Protein AF-X1BY82-F1 (afdb_monomer)

Mean predicted aligned error: 12.95 Å

pLDDT: mean 79.73, std 15.75, range [33.75, 96.94]

Radius of gyration: 21.6 Å; Cα contacts (8 Å, |Δi|>4): 141; chains: 1; bounding box: 48×42×60 Å

Structure (mmCIF, N/CA/C/O backbone):
data_AF-X1BY82-F1
#
_entry.id   AF-X1BY82-F1
#
loop_
_atom_site.group_PDB
_atom_site.id
_atom_site.type_symbol
_atom_site.label_atom_id
_atom_site.label_alt_id
_atom_site.label_comp_id
_atom_site.label_asym_id
_atom_site.label_entity_id
_atom_site.label_seq_id
_atom_site.pdbx_PDB_ins_code
_atom_site.Cartn_x
_atom_site.Cartn_y
_atom_site.Cartn_z
_atom_site.occupancy
_atom_site.B_iso_or_equiv
_atom_site.auth_seq_id
_atom_site.auth_comp_id
_atom_site.auth_asym_id
_atom_site.auth_atom_id
_atom_site.pdbx_PDB_model_num
ATOM 1 N N . MET A 1 1 ? 10.985 8.879 33.584 1.00 38.00 1 MET A N 1
ATOM 2 C CA . MET A 1 1 ? 11.094 10.329 33.857 1.00 38.00 1 MET A CA 1
ATOM 3 C C . MET A 1 1 ? 12.254 10.863 33.014 1.00 38.00 1 MET A C 1
ATOM 5 O O . MET A 1 1 ? 13.403 10.667 33.388 1.00 38.00 1 MET A O 1
ATOM 9 N N . SER A 1 2 ? 11.991 11.352 31.793 1.00 47.28 2 SER A N 1
ATOM 10 C CA . SER A 1 2 ? 13.061 11.719 30.848 1.00 47.28 2 SER A CA 1
ATOM 11 C C . SER A 1 2 ? 13.687 13.054 31.239 1.00 47.28 2 SER A C 1
ATOM 13 O O . SER A 1 2 ? 12.976 14.044 31.402 1.00 47.28 2 SER A O 1
ATOM 15 N N . LYS A 1 3 ? 15.015 13.075 31.383 1.00 56.19 3 LYS A N 1
ATOM 16 C CA . LYS A 1 3 ? 15.796 14.284 31.664 1.00 56.19 3 LYS A CA 1
ATOM 17 C C . LYS A 1 3 ? 15.527 15.337 30.584 1.00 56.19 3 LYS A C 1
ATOM 19 O O . LYS A 1 3 ? 15.693 15.060 29.398 1.00 56.19 3 LYS A O 1
ATOM 24 N N . ILE A 1 4 ? 15.118 16.532 31.004 1.00 60.75 4 ILE A N 1
ATOM 25 C CA . ILE A 1 4 ? 15.054 17.724 30.154 1.00 60.75 4 ILE A CA 1
ATOM 26 C C . ILE A 1 4 ? 16.483 17.976 29.654 1.00 60.75 4 ILE A C 1
ATOM 28 O O . ILE A 1 4 ? 17.368 18.275 30.457 1.00 60.75 4 ILE A O 1
ATOM 32 N N . LYS A 1 5 ? 16.731 17.778 28.352 1.00 62.50 5 LYS A N 1
ATOM 33 C CA . LYS A 1 5 ? 18.035 18.073 27.740 1.00 62.50 5 LYS A CA 1
ATOM 34 C C . LYS A 1 5 ? 18.349 19.552 27.936 1.00 62.50 5 LYS A C 1
ATOM 36 O O . LYS A 1 5 ? 17.493 20.408 27.712 1.00 62.50 5 LYS A O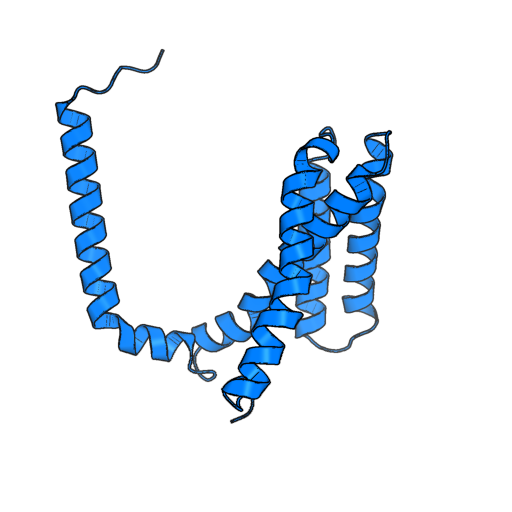 1
ATOM 41 N N . THR A 1 6 ? 19.573 19.852 28.359 1.00 78.38 6 THR A N 1
ATOM 42 C CA . THR A 1 6 ? 20.013 21.239 28.537 1.00 78.38 6 THR A CA 1
ATOM 43 C C . THR A 1 6 ? 20.040 21.955 27.183 1.00 78.38 6 THR A C 1
ATOM 45 O O . THR A 1 6 ? 20.296 21.350 26.141 1.00 78.38 6 THR A O 1
ATOM 48 N N . TRP A 1 7 ? 19.785 23.266 27.174 1.00 72.44 7 TRP A N 1
ATOM 49 C CA . TRP A 1 7 ? 19.721 24.084 25.950 1.00 72.44 7 TRP A CA 1
ATOM 50 C C . TRP A 1 7 ? 20.990 23.976 25.080 1.00 72.44 7 TRP A C 1
ATOM 52 O O . TRP A 1 7 ? 20.944 24.082 23.854 1.00 72.44 7 TRP A O 1
ATOM 62 N N . LEU A 1 8 ? 22.132 23.706 25.720 1.00 78.25 8 LEU A N 1
ATOM 63 C CA . LEU A 1 8 ? 23.421 23.479 25.074 1.00 78.25 8 LEU A CA 1
ATOM 64 C C . LEU A 1 8 ? 23.462 22.164 24.271 1.00 78.25 8 LEU A C 1
ATOM 66 O O . LEU A 1 8 ? 24.041 22.125 23.188 1.00 78.25 8 LEU A O 1
ATOM 70 N N . GLU A 1 9 ? 22.838 21.094 24.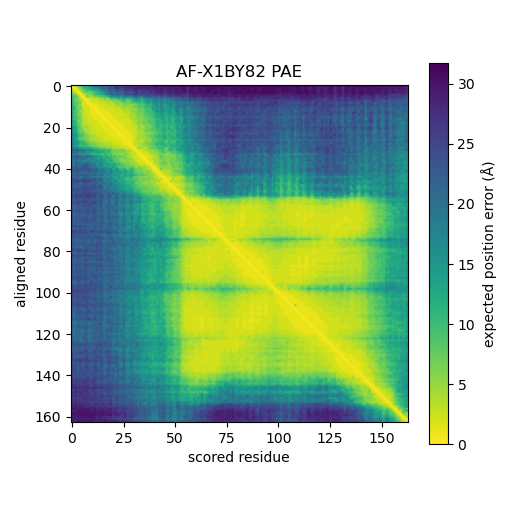768 1.00 83.38 9 GLU A N 1
ATOM 71 C CA . GLU A 1 9 ? 22.765 19.802 24.071 1.00 83.38 9 GLU A CA 1
ATOM 72 C C . GLU A 1 9 ? 21.857 19.868 22.842 1.00 83.38 9 GLU A C 1
ATOM 74 O O . GLU A 1 9 ? 22.177 19.285 21.808 1.00 83.38 9 GLU A O 1
ATOM 79 N N . ILE A 1 10 ? 20.759 20.625 22.928 1.00 82.44 10 ILE A N 1
ATOM 80 C CA . ILE A 1 10 ? 19.851 20.855 21.796 1.00 82.44 10 ILE A CA 1
ATOM 81 C C . ILE A 1 10 ? 20.578 21.617 20.682 1.00 82.44 10 ILE A C 1
ATOM 83 O O . ILE A 1 10 ? 20.512 21.213 19.524 1.00 82.44 10 ILE A O 1
ATOM 87 N N . LYS A 1 11 ? 21.344 22.663 21.028 1.00 84.38 11 LYS A N 1
ATOM 88 C CA . LYS A 1 11 ? 22.182 23.395 20.064 1.00 84.38 11 LYS A CA 1
ATOM 89 C C . LYS A 1 11 ? 23.222 22.509 19.387 1.00 84.38 11 LYS A C 1
ATOM 91 O O . LYS A 1 11 ? 23.398 22.608 18.179 1.00 84.38 11 LYS A O 1
ATOM 96 N N . LYS A 1 12 ? 23.900 21.646 20.151 1.00 86.31 12 LYS A N 1
ATOM 97 C CA . LYS A 1 12 ? 24.890 20.709 19.600 1.00 86.31 12 LYS A CA 1
ATOM 98 C C . LYS A 1 12 ? 24.249 19.721 18.625 1.00 86.31 12 LYS A C 1
ATOM 100 O O . LYS A 1 12 ? 24.786 19.526 17.544 1.00 86.31 12 LYS A O 1
ATOM 105 N N . LEU A 1 13 ? 23.093 19.150 18.968 1.00 85.25 13 LEU A N 1
ATOM 106 C CA . LEU A 1 13 ? 22.362 18.237 18.081 1.00 85.25 13 LEU A CA 1
ATOM 107 C C . LEU A 1 13 ? 21.867 18.937 16.811 1.00 85.25 13 LEU A C 1
ATOM 109 O O . LEU A 1 13 ? 22.014 18.386 15.727 1.00 85.25 13 LEU A O 1
ATOM 113 N N . ALA A 1 14 ? 21.342 20.158 16.931 1.00 85.19 14 ALA A N 1
ATOM 114 C CA . ALA A 1 14 ? 20.918 20.951 15.779 1.00 85.19 14 ALA A CA 1
ATOM 115 C C . ALA A 1 14 ? 22.095 21.309 14.856 1.00 85.19 14 ALA A C 1
ATOM 117 O O . ALA A 1 14 ? 21.956 21.246 13.639 1.00 85.19 14 ALA A O 1
ATOM 118 N N . LEU A 1 15 ? 23.261 21.637 15.426 1.00 90.06 15 LEU A N 1
ATOM 119 C CA . LEU A 1 15 ? 24.477 21.915 14.662 1.00 90.06 15 LEU A CA 1
ATOM 120 C C . LEU A 1 15 ? 24.976 20.666 13.923 1.00 90.06 15 LEU A C 1
ATOM 122 O O . LEU A 1 15 ? 25.306 20.756 12.747 1.00 90.06 15 LEU A O 1
ATOM 126 N N . ILE A 1 16 ? 24.997 19.507 14.590 1.00 90.62 16 ILE A N 1
ATOM 127 C CA . ILE A 1 16 ? 25.375 18.228 13.969 1.00 90.62 16 ILE A CA 1
ATOM 128 C C . ILE A 1 16 ? 24.428 17.904 12.811 1.00 90.62 16 ILE A C 1
ATOM 130 O O . ILE A 1 16 ? 24.899 17.628 11.714 1.00 90.62 16 ILE A O 1
ATOM 134 N N . ALA A 1 17 ? 23.114 18.023 13.026 1.00 88.38 17 ALA A N 1
ATOM 135 C CA . ALA A 1 17 ? 22.119 17.786 11.984 1.00 88.38 17 ALA A CA 1
ATOM 136 C C . ALA A 1 17 ? 22.289 18.740 10.788 1.00 88.38 17 ALA A C 1
ATOM 138 O O . ALA A 1 17 ? 22.182 18.312 9.645 1.00 88.38 17 ALA A O 1
ATOM 139 N N . LEU A 1 18 ? 22.597 20.020 11.031 1.00 90.06 18 LEU A N 1
ATOM 140 C CA . LEU A 1 18 ? 22.863 21.002 9.973 1.00 90.06 18 LEU A CA 1
ATOM 141 C C . LEU A 1 18 ? 24.131 20.686 9.179 1.00 90.06 18 LEU A C 1
ATOM 143 O O . LEU A 1 18 ? 24.127 20.814 7.956 1.00 90.06 18 LEU A O 1
ATOM 147 N N . ILE A 1 19 ? 25.207 20.282 9.857 1.00 92.38 19 ILE A N 1
ATOM 148 C CA . ILE A 1 19 ? 26.462 19.892 9.205 1.00 92.38 19 ILE A CA 1
ATOM 149 C C . ILE A 1 19 ? 26.241 18.640 8.354 1.00 92.38 19 ILE A C 1
ATOM 151 O O . ILE A 1 19 ? 26.609 18.635 7.183 1.00 92.38 19 ILE A O 1
ATOM 155 N N . GLU A 1 20 ? 25.597 17.612 8.908 1.00 89.75 20 GLU A N 1
ATOM 156 C CA . GLU A 1 20 ? 25.281 16.374 8.190 1.00 89.75 20 GLU A CA 1
ATOM 157 C C . GLU A 1 20 ? 24.389 16.651 6.974 1.00 89.75 20 GLU A C 1
ATOM 159 O O . GLU A 1 20 ? 24.688 16.204 5.867 1.00 89.75 20 GLU A O 1
ATOM 164 N N . TRP A 1 21 ? 23.360 17.484 7.142 1.00 90.19 21 TRP A N 1
ATOM 165 C CA . TRP A 1 21 ? 22.492 17.913 6.049 1.00 90.19 21 TRP A CA 1
ATOM 166 C C . TRP A 1 21 ? 23.247 18.692 4.965 1.00 90.19 21 TRP A C 1
ATOM 168 O O . TRP A 1 21 ? 23.019 18.466 3.779 1.00 90.19 21 TRP A O 1
ATOM 178 N N . SER A 1 22 ? 24.183 19.563 5.350 1.00 86.25 22 SER A N 1
ATOM 179 C CA . SER A 1 22 ? 24.982 20.349 4.401 1.00 86.25 22 SER A CA 1
ATOM 180 C C . SER A 1 22 ? 25.954 19.471 3.611 1.00 86.25 22 SER A C 1
ATOM 182 O O . SER A 1 22 ? 26.093 19.642 2.402 1.00 86.25 22 SER A O 1
ATOM 184 N N . ILE A 1 23 ? 26.597 18.501 4.272 1.00 90.19 23 ILE A N 1
ATOM 185 C CA . ILE A 1 23 ? 27.470 17.518 3.616 1.00 90.19 23 ILE A CA 1
ATOM 186 C C . ILE A 1 23 ? 26.658 16.682 2.623 1.00 90.19 23 ILE A C 1
ATOM 188 O O . ILE A 1 23 ? 27.064 16.548 1.469 1.00 90.19 23 ILE A O 1
ATOM 192 N N . LEU A 1 24 ? 25.490 16.177 3.035 1.00 81.88 24 LEU A N 1
ATOM 193 C CA . LEU A 1 24 ? 24.591 15.441 2.148 1.00 81.88 24 LEU A CA 1
ATOM 194 C C . LEU A 1 24 ? 24.164 16.300 0.955 1.00 81.88 24 LEU A C 1
ATOM 196 O O . LEU A 1 24 ? 24.240 15.827 -0.172 1.00 81.88 24 LEU A O 1
ATOM 200 N N . ALA A 1 25 ? 23.786 17.562 1.166 1.00 77.81 25 ALA A N 1
ATOM 201 C CA . ALA A 1 25 ? 23.382 18.464 0.089 1.00 77.81 25 ALA A CA 1
ATOM 202 C C . ALA A 1 25 ? 24.501 18.704 -0.939 1.00 77.81 25 ALA A C 1
ATOM 204 O O . ALA A 1 25 ? 24.232 18.717 -2.137 1.00 77.81 25 ALA A O 1
ATOM 205 N N . ILE A 1 26 ? 25.756 18.841 -0.496 1.00 83.56 26 ILE A N 1
ATOM 206 C CA . ILE A 1 26 ? 26.911 18.980 -1.397 1.00 83.56 26 ILE A CA 1
ATOM 207 C C . ILE A 1 26 ? 27.143 17.681 -2.181 1.00 83.56 26 ILE A C 1
ATOM 209 O O .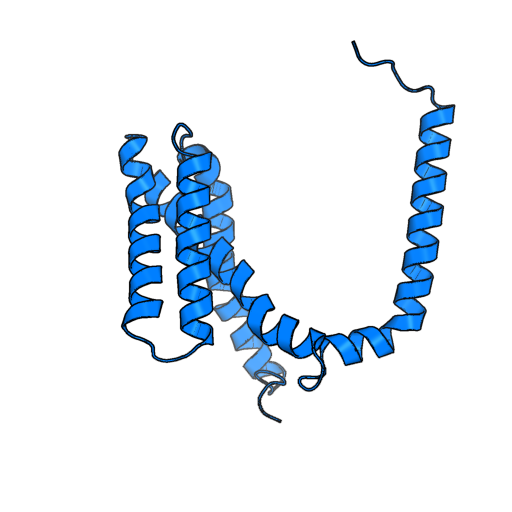 ILE A 1 26 ? 27.326 17.728 -3.396 1.00 83.56 26 ILE A O 1
ATOM 213 N N . ILE A 1 27 ? 27.092 16.522 -1.513 1.00 82.44 27 ILE A N 1
ATOM 214 C CA . ILE A 1 27 ? 27.245 15.213 -2.168 1.00 82.44 27 ILE A CA 1
ATOM 215 C C . ILE A 1 27 ? 26.139 14.999 -3.204 1.00 82.44 27 ILE A C 1
ATOM 217 O O . ILE A 1 27 ? 26.441 14.620 -4.336 1.00 82.44 27 ILE A O 1
ATOM 221 N N . PHE A 1 28 ? 24.883 15.275 -2.845 1.00 74.31 28 PHE A N 1
ATOM 222 C CA . PHE A 1 28 ? 23.742 15.167 -3.752 1.00 74.31 28 PHE A CA 1
ATOM 223 C C . PHE A 1 28 ? 23.833 16.169 -4.900 1.00 74.31 28 PHE A C 1
ATOM 225 O O . PHE A 1 28 ? 23.559 15.782 -6.023 1.00 74.31 28 PHE A O 1
ATOM 232 N N . GLY A 1 29 ? 24.284 17.405 -4.665 1.00 74.06 29 GLY A N 1
ATOM 233 C CA . GLY A 1 29 ? 24.439 18.412 -5.718 1.00 74.06 29 GLY A CA 1
ATOM 234 C C . GLY A 1 29 ? 25.538 18.083 -6.733 1.00 74.06 29 GLY A C 1
ATOM 235 O O . GLY A 1 29 ? 25.356 18.306 -7.925 1.00 74.06 29 GLY A O 1
ATOM 236 N N . ILE A 1 30 ? 26.669 17.519 -6.291 1.00 77.94 30 ILE A N 1
ATOM 237 C CA . ILE A 1 30 ? 27.759 17.098 -7.194 1.00 77.94 30 ILE A CA 1
ATOM 238 C C . ILE A 1 30 ? 27.392 15.800 -7.920 1.00 77.94 30 ILE A C 1
ATOM 240 O O . ILE A 1 30 ? 27.685 15.633 -9.103 1.00 77.94 30 ILE A O 1
ATOM 244 N N . SER A 1 31 ? 26.743 14.879 -7.210 1.00 74.56 31 SER A N 1
ATOM 245 C CA . SER A 1 31 ? 26.354 13.580 -7.754 1.00 74.56 31 SER A CA 1
ATOM 246 C C . SER A 1 31 ? 25.023 13.633 -8.500 1.00 74.56 31 SER A C 1
ATOM 248 O O . SER A 1 31 ? 24.617 12.606 -9.022 1.00 74.56 31 SER A O 1
ATOM 250 N N . ASP A 1 32 ? 24.357 14.789 -8.581 1.00 66.12 32 ASP A N 1
ATOM 251 C CA . ASP A 1 32 ? 23.002 14.946 -9.129 1.00 66.12 32 ASP A CA 1
ATOM 252 C C . ASP A 1 32 ? 22.884 14.379 -10.547 1.00 66.12 32 ASP A C 1
ATOM 254 O O . ASP A 1 32 ? 21.954 13.637 -10.857 1.00 66.12 32 ASP A O 1
ATOM 258 N N . LEU A 1 33 ? 23.894 14.633 -11.383 1.00 65.69 33 LEU A N 1
ATOM 259 C CA . LEU A 1 33 ? 23.951 14.124 -12.751 1.00 65.69 33 LEU A CA 1
ATOM 260 C C . LEU A 1 33 ? 24.153 12.600 -12.795 1.00 65.69 33 LEU A C 1
ATOM 262 O O . LEU A 1 33 ? 23.494 11.914 -13.568 1.00 65.69 33 LEU A O 1
ATOM 266 N N . VAL A 1 34 ? 25.035 12.057 -11.952 1.00 73.06 34 VAL A N 1
ATOM 267 C CA . VAL A 1 34 ? 25.327 10.612 -11.898 1.00 73.06 34 VAL A CA 1
ATOM 268 C C . VAL A 1 34 ? 24.164 9.841 -11.277 1.00 73.06 34 VAL A C 1
ATOM 270 O O . VAL A 1 34 ? 23.826 8.761 -11.744 1.00 73.06 34 VAL A O 1
ATOM 273 N N . ILE A 1 35 ? 23.522 10.410 -10.258 1.00 64.50 35 ILE A N 1
ATOM 274 C CA . ILE A 1 35 ? 22.321 9.880 -9.610 1.00 64.50 35 ILE A CA 1
ATOM 275 C C . ILE A 1 35 ? 21.144 9.941 -10.583 1.00 64.50 35 ILE A C 1
ATOM 277 O O . ILE A 1 35 ? 20.422 8.958 -10.705 1.00 64.50 35 ILE A O 1
ATOM 281 N N . SER A 1 36 ? 20.974 11.041 -11.320 1.00 61.62 36 SER A N 1
ATOM 282 C CA . SER A 1 36 ? 19.939 11.142 -12.353 1.00 61.62 36 SER A CA 1
ATOM 283 C C . SER A 1 36 ? 20.141 10.101 -13.447 1.00 61.62 36 SER A C 1
ATOM 285 O O . SER A 1 36 ? 19.185 9.424 -13.803 1.00 61.62 36 SER A O 1
ATOM 287 N N . ILE A 1 37 ? 21.370 9.896 -13.930 1.00 65.88 37 ILE A N 1
ATOM 288 C CA . ILE A 1 37 ? 21.665 8.815 -14.883 1.00 65.88 37 ILE A CA 1
ATOM 289 C C . ILE A 1 37 ? 21.382 7.453 -14.235 1.00 65.88 37 ILE A C 1
ATOM 291 O O . ILE A 1 37 ? 20.659 6.656 -14.808 1.00 65.88 37 ILE A O 1
ATOM 295 N N . ALA A 1 38 ? 21.839 7.203 -13.007 1.00 64.19 38 ALA A N 1
ATOM 296 C CA . ALA A 1 38 ? 21.602 5.934 -12.319 1.00 64.19 38 ALA A CA 1
ATOM 297 C C . ALA A 1 38 ? 20.118 5.645 -12.014 1.00 64.19 38 ALA A C 1
ATOM 299 O O . ALA A 1 38 ? 19.757 4.489 -11.855 1.00 64.19 38 ALA A O 1
ATOM 300 N N . ILE A 1 39 ? 19.255 6.655 -11.890 1.00 59.66 39 ILE A N 1
ATOM 301 C CA . ILE A 1 39 ? 17.824 6.473 -11.588 1.00 59.66 39 ILE A CA 1
ATOM 302 C C . ILE A 1 39 ? 16.965 6.475 -12.860 1.00 59.66 39 ILE A C 1
ATOM 304 O O . ILE A 1 39 ? 15.892 5.877 -12.869 1.00 59.66 39 ILE A O 1
ATOM 308 N N . VAL A 1 40 ? 17.402 7.154 -13.923 1.00 59.12 40 VAL A N 1
ATOM 309 C CA . VAL A 1 40 ? 16.621 7.324 -15.161 1.00 59.12 40 VAL A CA 1
ATOM 310 C C . VAL A 1 40 ? 17.067 6.364 -16.267 1.00 59.12 40 VAL A C 1
ATOM 312 O O . VAL A 1 40 ? 16.256 6.024 -17.122 1.00 59.12 40 VAL A O 1
ATOM 315 N N . ASP A 1 41 ? 18.322 5.909 -16.265 1.00 62.97 41 ASP A N 1
ATOM 316 C CA . ASP A 1 41 ? 18.847 4.979 -17.267 1.00 62.97 41 ASP A CA 1
ATOM 317 C C . ASP A 1 41 ? 18.313 3.559 -17.032 1.00 62.97 41 ASP A C 1
ATOM 319 O O . ASP A 1 41 ? 18.659 2.900 -16.047 1.00 62.97 41 ASP A O 1
ATOM 323 N N . GLU A 1 42 ? 17.491 3.081 -17.965 1.00 57.66 42 GLU A N 1
ATOM 324 C CA . GLU A 1 42 ? 16.881 1.745 -17.962 1.00 57.66 42 GLU A CA 1
ATOM 325 C C . GLU A 1 42 ? 17.912 0.614 -18.126 1.00 57.66 42 GLU A C 1
ATOM 327 O O . GLU A 1 42 ? 17.613 -0.548 -17.870 1.00 57.66 42 GLU A O 1
ATOM 332 N N . THR A 1 43 ? 19.157 0.917 -18.502 1.00 62.75 43 THR A N 1
ATOM 333 C CA . THR A 1 43 ? 20.245 -0.077 -18.512 1.00 62.75 43 THR A CA 1
ATOM 334 C C . THR A 1 43 ? 20.922 -0.233 -17.149 1.00 62.75 43 THR A C 1
ATOM 336 O O . THR 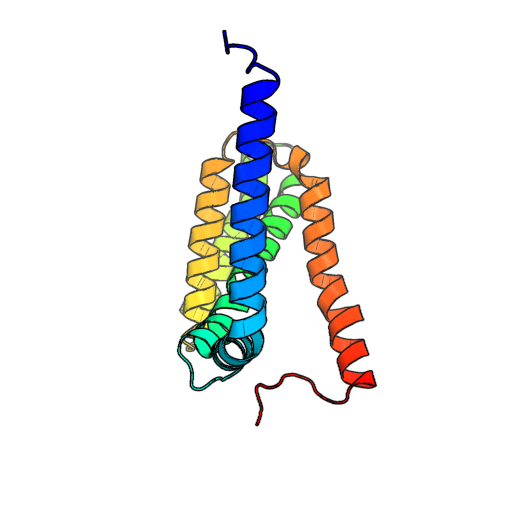A 1 43 ? 21.657 -1.197 -16.916 1.00 62.75 43 THR A O 1
ATOM 339 N N . SER A 1 44 ? 20.662 0.686 -16.216 1.00 69.38 44 SER A N 1
ATOM 340 C CA . SER A 1 44 ? 21.229 0.655 -14.874 1.00 69.38 44 SER A CA 1
ATOM 341 C C . SER A 1 44 ? 20.366 -0.169 -13.908 1.00 69.38 44 SER A C 1
ATOM 343 O O . SER A 1 44 ? 19.143 -0.256 -14.028 1.00 69.38 44 SER A O 1
ATOM 345 N N . ILE A 1 45 ? 21.005 -0.767 -12.897 1.00 69.00 45 ILE A N 1
ATOM 346 C CA . ILE A 1 45 ? 20.316 -1.569 -11.869 1.00 69.00 45 ILE A CA 1
ATOM 347 C C . ILE A 1 45 ? 19.277 -0.720 -11.118 1.00 69.00 45 ILE A C 1
ATOM 349 O O . ILE A 1 45 ? 18.189 -1.197 -10.812 1.00 69.00 45 ILE A O 1
ATOM 353 N N . TRP A 1 46 ? 19.603 0.543 -10.835 1.00 59.12 46 TRP A N 1
ATOM 354 C CA . TRP A 1 46 ? 18.741 1.451 -10.079 1.00 59.12 46 TRP A CA 1
ATOM 355 C C . TRP A 1 46 ? 17.607 2.044 -10.924 1.00 59.12 46 TRP A C 1
ATOM 357 O O . TRP A 1 46 ? 16.512 2.225 -10.391 1.00 59.12 46 TRP A O 1
ATOM 367 N N . GLY A 1 47 ? 17.821 2.267 -12.222 1.00 60.16 47 GLY A N 1
ATOM 368 C CA . GLY A 1 47 ? 16.768 2.663 -13.157 1.00 60.16 47 GLY A CA 1
ATOM 369 C C . GLY A 1 47 ? 15.746 1.552 -13.385 1.00 60.16 47 GLY A C 1
ATOM 370 O O . GLY A 1 47 ? 14.549 1.805 -13.250 1.00 60.16 47 GLY A O 1
ATOM 371 N N . ASN A 1 48 ? 16.196 0.304 -13.576 1.00 62.94 48 ASN A N 1
ATOM 372 C CA . ASN A 1 48 ? 15.297 -0.859 -13.582 1.00 62.94 48 ASN A CA 1
ATOM 373 C C . ASN A 1 48 ? 14.589 -1.024 -12.238 1.00 62.94 48 ASN A C 1
ATOM 375 O O . ASN A 1 48 ? 13.377 -1.193 -12.191 1.00 62.94 48 ASN A O 1
ATOM 379 N N . PHE A 1 49 ? 15.305 -0.864 -11.121 1.00 61.84 49 PHE A N 1
ATOM 380 C CA . PHE A 1 49 ? 14.683 -0.948 -9.804 1.00 61.84 49 PHE A CA 1
ATOM 381 C C . PHE A 1 49 ? 13.580 0.110 -9.605 1.00 61.84 49 PHE A C 1
ATOM 383 O O . PHE A 1 49 ? 12.494 -0.199 -9.115 1.00 61.84 49 PHE A O 1
ATOM 390 N N . GLY A 1 50 ? 13.827 1.359 -10.002 1.00 59.66 50 GLY A N 1
ATOM 391 C CA . GLY A 1 50 ? 12.836 2.433 -9.948 1.00 59.66 50 GLY A CA 1
ATOM 392 C C . GLY A 1 50 ? 11.653 2.203 -10.894 1.00 59.66 50 GLY A C 1
ATOM 393 O O . GLY A 1 50 ? 10.509 2.458 -10.512 1.00 59.66 50 GLY A O 1
ATOM 394 N N . ALA A 1 51 ? 11.904 1.679 -12.094 1.00 60.53 51 ALA A N 1
ATOM 395 C CA . ALA A 1 51 ? 10.875 1.375 -13.086 1.00 60.53 51 ALA A CA 1
ATOM 396 C C . ALA A 1 51 ? 9.990 0.179 -12.684 1.00 60.53 51 ALA A C 1
ATOM 398 O O . ALA A 1 51 ? 8.765 0.235 -12.837 1.00 60.53 51 ALA A O 1
ATOM 399 N N . ASP A 1 52 ? 10.593 -0.869 -12.125 1.00 59.22 52 ASP A N 1
ATOM 400 C CA . ASP A 1 52 ? 9.925 -2.130 -11.796 1.00 59.22 52 ASP A CA 1
ATOM 401 C C . ASP A 1 52 ? 9.282 -2.098 -10.410 1.00 59.22 52 ASP A C 1
ATOM 403 O O . ASP A 1 52 ? 8.154 -2.566 -10.218 1.00 59.22 52 ASP A O 1
ATOM 407 N N . TYR A 1 53 ? 9.962 -1.490 -9.436 1.00 56.97 53 TYR A N 1
ATOM 408 C CA . TYR A 1 53 ? 9.520 -1.461 -8.044 1.00 56.97 53 TYR A CA 1
ATOM 409 C C . TYR A 1 53 ? 9.012 -0.098 -7.589 1.00 56.97 53 TYR A C 1
ATOM 411 O O . TYR A 1 53 ? 8.404 -0.044 -6.529 1.00 56.97 53 TYR A O 1
ATOM 419 N N . GLY A 1 54 ? 9.175 0.994 -8.341 1.00 62.31 54 GLY A N 1
ATOM 420 C CA . GLY A 1 54 ? 8.638 2.306 -7.947 1.00 62.31 54 GLY A CA 1
ATOM 421 C C . GLY A 1 54 ? 7.106 2.373 -7.971 1.00 62.3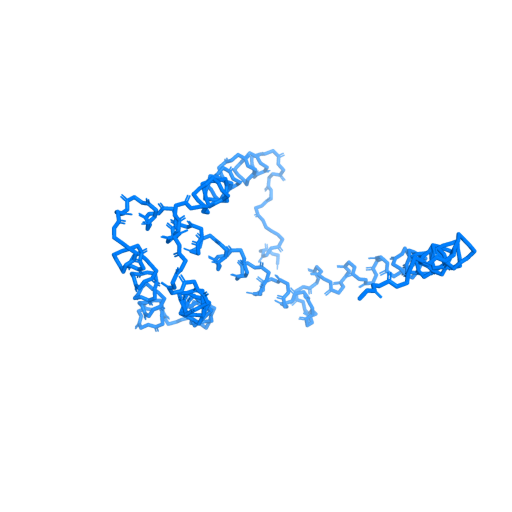1 54 GLY A C 1
ATOM 422 O O . GLY A 1 54 ? 6.494 3.058 -7.150 1.00 62.31 54 GLY A O 1
ATOM 423 N N . GLU A 1 55 ? 6.464 1.618 -8.867 1.00 70.56 55 GLU A N 1
ATOM 424 C CA . GLU A 1 55 ? 4.998 1.566 -8.976 1.00 70.56 55 GLU A CA 1
ATOM 425 C C . GLU A 1 55 ? 4.361 0.703 -7.865 1.00 70.56 55 GLU A C 1
ATOM 427 O O . GLU A 1 55 ? 3.262 0.994 -7.382 1.00 70.56 55 GLU A O 1
ATOM 432 N N . THR A 1 56 ? 5.070 -0.334 -7.412 1.00 80.56 56 THR A N 1
ATOM 433 C CA . THR A 1 56 ? 4.562 -1.374 -6.503 1.00 80.56 56 THR A CA 1
ATOM 434 C C . THR A 1 56 ? 4.151 -0.850 -5.113 1.00 80.56 56 THR A C 1
ATOM 436 O O . THR A 1 56 ? 3.027 -1.135 -4.690 1.00 80.56 56 THR A O 1
ATOM 439 N N . PRO A 1 57 ? 4.950 -0.025 -4.402 1.00 81.62 57 PRO A N 1
ATOM 440 C CA . PRO A 1 57 ? 4.542 0.642 -3.165 1.00 81.62 57 PRO A CA 1
ATOM 441 C C . PRO A 1 57 ? 3.293 1.506 -3.336 1.00 81.62 57 PRO A C 1
ATOM 443 O O . PRO A 1 57 ? 2.457 1.569 -2.434 1.00 81.62 57 PRO A O 1
ATOM 446 N N . GLY A 1 58 ? 3.141 2.139 -4.504 1.00 82.50 58 GLY A N 1
ATOM 447 C CA . GLY A 1 58 ? 1.941 2.889 -4.862 1.00 82.50 58 GLY A CA 1
ATOM 448 C C . GLY A 1 58 ? 0.712 1.983 -4.895 1.00 82.50 58 GLY A C 1
ATOM 449 O O . GLY A 1 58 ? -0.268 2.255 -4.202 1.00 82.50 58 GLY A O 1
ATOM 450 N N . TYR A 1 59 ? 0.781 0.864 -5.620 1.00 84.06 59 TYR A N 1
ATOM 451 C CA . TYR A 1 59 ? -0.312 -0.114 -5.675 1.00 84.06 59 TYR A CA 1
ATOM 452 C C . TYR A 1 59 ? -0.651 -0.709 -4.303 1.00 84.06 59 TYR A C 1
ATOM 454 O O . TYR A 1 59 ? -1.832 -0.830 -3.972 1.00 84.06 59 TYR A O 1
ATOM 462 N N . ILE A 1 60 ? 0.356 -1.001 -3.474 1.00 89.81 60 ILE A N 1
ATOM 463 C CA . ILE A 1 60 ? 0.161 -1.466 -2.093 1.00 89.81 60 ILE A CA 1
ATOM 464 C C . ILE A 1 60 ? -0.624 -0.435 -1.272 1.00 89.81 60 ILE A C 1
ATOM 466 O O . ILE A 1 60 ? -1.622 -0.776 -0.632 1.00 89.81 60 ILE A O 1
ATOM 470 N N . LEU A 1 61 ? -0.196 0.832 -1.286 1.00 89.75 61 LEU A N 1
ATOM 471 C CA . LEU A 1 61 ? -0.850 1.901 -0.526 1.00 89.75 61 LEU A CA 1
ATOM 472 C C . LEU A 1 61 ? -2.301 2.100 -0.964 1.00 89.75 61 LEU A C 1
ATOM 474 O O . LEU A 1 61 ? -3.180 2.264 -0.117 1.00 89.75 61 LEU A O 1
ATOM 478 N N . ILE A 1 62 ? -2.558 2.043 -2.270 1.00 88.81 62 ILE A N 1
ATOM 479 C CA . ILE A 1 62 ? -3.904 2.155 -2.834 1.00 88.81 62 ILE A CA 1
ATOM 480 C C . ILE A 1 62 ? -4.770 0.978 -2.383 1.00 88.81 62 ILE A C 1
ATOM 482 O O . ILE A 1 62 ? -5.891 1.190 -1.922 1.00 88.81 62 ILE A O 1
ATOM 486 N N . ALA A 1 63 ? -4.256 -0.251 -2.455 1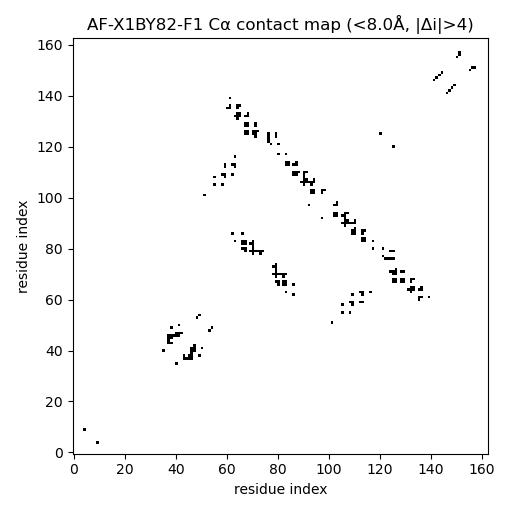.00 91.94 63 ALA A N 1
ATOM 487 C CA . ALA A 1 63 ? -4.988 -1.442 -2.039 1.00 91.94 63 ALA A CA 1
ATOM 488 C C . ALA A 1 63 ? -5.346 -1.407 -0.547 1.00 91.94 63 ALA A C 1
ATOM 490 O O . ALA A 1 63 ? -6.500 -1.649 -0.184 1.00 91.94 63 ALA A O 1
ATOM 491 N N . ILE A 1 64 ? -4.396 -1.031 0.318 1.00 94.44 64 ILE A N 1
ATOM 492 C CA . ILE A 1 64 ? -4.647 -0.854 1.755 1.00 94.44 64 ILE A CA 1
ATOM 493 C C . ILE A 1 64 ? -5.679 0.253 1.982 1.00 94.44 64 ILE A C 1
ATOM 495 O O . ILE A 1 64 ? -6.613 0.064 2.764 1.00 94.44 64 ILE A O 1
ATOM 499 N N . ALA A 1 65 ? -5.550 1.394 1.302 1.00 93.19 65 ALA A N 1
ATOM 500 C CA . ALA A 1 65 ? -6.486 2.503 1.438 1.00 93.19 65 ALA A CA 1
ATOM 501 C C . ALA A 1 65 ? -7.907 2.101 1.019 1.00 93.19 65 ALA A C 1
ATOM 503 O O . ALA A 1 65 ? -8.848 2.330 1.775 1.00 93.19 65 ALA A O 1
ATOM 504 N N . LEU A 1 66 ? -8.074 1.435 -0.124 1.00 93.31 66 LEU A N 1
ATOM 505 C CA . LEU A 1 66 ? -9.376 0.959 -0.594 1.00 93.31 66 LEU A CA 1
ATOM 506 C C . LEU A 1 66 ? -9.981 -0.081 0.352 1.00 93.31 66 LEU A C 1
ATOM 508 O O . LEU A 1 66 ? -11.143 0.052 0.739 1.00 93.31 66 LEU A O 1
ATOM 512 N N . ALA A 1 67 ? -9.195 -1.070 0.784 1.00 94.62 67 ALA A N 1
ATOM 513 C CA . ALA A 1 67 ? -9.644 -2.071 1.746 1.00 94.62 67 ALA A CA 1
ATOM 514 C C . ALA A 1 67 ? -10.089 -1.421 3.064 1.00 94.62 67 ALA A C 1
ATOM 516 O O . ALA A 1 67 ? -11.144 -1.755 3.602 1.00 94.62 67 ALA A O 1
ATOM 517 N N . THR A 1 68 ? -9.324 -0.445 3.555 1.00 94.81 68 THR A N 1
ATOM 518 C CA . THR A 1 68 ? -9.626 0.277 4.798 1.00 94.81 68 THR A CA 1
ATOM 519 C C . THR A 1 68 ? -10.875 1.142 4.662 1.00 94.81 68 THR A C 1
ATOM 521 O O . THR A 1 68 ? -11.727 1.144 5.551 1.00 94.81 68 THR A O 1
ATOM 524 N N . LEU A 1 69 ? -11.017 1.844 3.536 1.00 95.12 69 LEU A N 1
ATOM 525 C CA . LEU A 1 69 ? -12.160 2.700 3.246 1.00 95.12 69 LEU A CA 1
ATOM 526 C C . LEU A 1 69 ? -13.450 1.879 3.146 1.00 95.12 69 LEU A C 1
ATOM 528 O O . LEU A 1 69 ? -14.422 2.194 3.831 1.00 95.12 69 LEU A O 1
ATOM 532 N N . LEU A 1 70 ? -13.448 0.799 2.360 1.00 93.88 70 LEU A N 1
ATOM 533 C CA . LEU A 1 70 ? -14.593 -0.108 2.241 1.00 93.88 70 LEU A CA 1
ATOM 534 C C . LEU A 1 70 ? -14.886 -0.806 3.572 1.00 93.88 70 LEU A C 1
ATOM 536 O O . LEU A 1 70 ? -16.037 -0.893 3.994 1.00 93.88 70 LEU A O 1
ATOM 540 N N . GLY A 1 71 ? -13.843 -1.244 4.277 1.00 92.38 71 GLY A N 1
ATOM 541 C CA . GLY A 1 71 ? -13.970 -1.895 5.576 1.00 92.38 71 GLY A CA 1
ATOM 542 C C . GLY A 1 71 ? -14.581 -0.976 6.630 1.00 92.38 71 GLY A C 1
ATOM 543 O O . GLY A 1 71 ? -15.381 -1.425 7.445 1.00 92.38 71 GLY A O 1
ATOM 544 N N . SER A 1 72 ? -14.296 0.328 6.573 1.00 93.62 72 SER A N 1
ATOM 545 C CA . SER A 1 72 ? -14.851 1.323 7.498 1.00 93.62 72 SER A CA 1
ATOM 546 C C . SER A 1 72 ? -16.379 1.465 7.437 1.00 93.62 72 SER A C 1
ATOM 548 O O . SER A 1 72 ? -16.983 1.994 8.374 1.00 93.62 72 SER A O 1
ATOM 550 N N . LEU A 1 73 ? -17.018 0.984 6.365 1.00 93.00 73 LEU A N 1
ATOM 551 C CA . LEU A 1 73 ? -18.475 1.003 6.219 1.00 93.00 73 LEU A CA 1
ATOM 552 C C . LEU A 1 73 ? -19.162 -0.015 7.144 1.00 93.00 73 LEU A C 1
ATOM 554 O O . LEU A 1 73 ? -20.328 0.164 7.492 1.00 93.00 73 LEU A O 1
ATOM 558 N N . PHE A 1 74 ? -18.446 -1.047 7.602 1.00 93.88 74 PHE A N 1
ATOM 559 C CA . PHE A 1 74 ? -18.994 -2.065 8.496 1.00 93.88 74 PHE A CA 1
ATOM 560 C C . PHE A 1 74 ? -18.918 -1.651 9.974 1.00 93.88 74 PHE A C 1
ATOM 562 O O . PHE A 1 74 ? -17.948 -1.053 10.450 1.00 93.88 74 PHE A O 1
ATOM 569 N N . THR A 1 75 ? -19.949 -2.003 10.745 1.00 89.56 75 THR A N 1
ATOM 570 C CA . THR A 1 75 ? -20.027 -1.730 12.191 1.00 89.56 75 THR A CA 1
ATOM 571 C C . THR A 1 75 ? -19.188 -2.694 13.025 1.00 89.56 75 THR A C 1
ATOM 573 O O . THR A 1 75 ? -18.539 -2.264 13.973 1.00 89.56 75 THR A O 1
ATOM 576 N N . ASN A 1 76 ? -19.159 -3.972 12.649 1.00 93.50 76 ASN A N 1
ATOM 577 C CA . ASN A 1 76 ? -18.459 -5.026 13.381 1.00 93.50 76 ASN A CA 1
ATOM 578 C C . ASN A 1 76 ? -16.972 -5.087 13.018 1.00 93.50 76 ASN A C 1
ATOM 580 O O . ASN A 1 76 ? -16.646 -5.289 11.851 1.00 93.50 76 ASN A O 1
ATOM 584 N N . LEU A 1 77 ? -16.077 -5.050 14.015 1.00 90.56 77 LEU A N 1
ATOM 585 C CA . LEU A 1 77 ? -14.614 -5.064 13.821 1.00 90.56 77 LEU A CA 1
ATOM 586 C C . LEU A 1 77 ? -14.113 -6.200 12.918 1.00 90.56 77 LEU A C 1
ATOM 588 O O . LEU A 1 77 ? -13.260 -5.975 12.064 1.00 90.56 77 LEU A O 1
ATOM 592 N N . LYS A 1 78 ? -14.663 -7.412 13.066 1.00 90.88 78 LYS A N 1
ATOM 593 C CA . LYS A 1 78 ? -14.286 -8.567 12.233 1.00 90.88 78 LYS A CA 1
ATOM 594 C C . LYS A 1 78 ? -14.702 -8.386 10.770 1.00 90.88 78 LYS A C 1
ATOM 596 O O . LYS A 1 78 ? -13.923 -8.678 9.870 1.00 90.88 78 LYS A O 1
ATOM 601 N N . MET A 1 79 ? -15.899 -7.843 10.533 1.00 92.31 79 MET A N 1
ATOM 602 C CA . MET A 1 79 ? -16.425 -7.603 9.182 1.00 92.31 79 MET A CA 1
ATOM 603 C C . MET A 1 79 ? -15.631 -6.523 8.446 1.00 92.31 79 MET A C 1
ATOM 605 O O . MET A 1 79 ? -15.498 -6.585 7.228 1.00 92.31 79 MET A O 1
ATOM 609 N N . GLN A 1 80 ? -15.033 -5.575 9.175 1.00 93.25 80 GLN A N 1
ATOM 610 C CA . GLN A 1 80 ? -14.186 -4.546 8.571 1.00 93.25 80 GLN A CA 1
ATOM 611 C C . GLN A 1 80 ? -12.975 -5.134 7.837 1.00 93.25 80 GLN A C 1
ATOM 613 O O . GLN A 1 80 ? -12.474 -4.487 6.930 1.00 93.25 80 GLN A O 1
ATOM 618 N N . LYS A 1 81 ? -12.509 -6.345 8.185 1.00 95.25 81 LYS A N 1
ATOM 619 C CA . LYS A 1 81 ? -11.330 -6.973 7.558 1.00 95.25 81 LYS A CA 1
ATOM 620 C C . LYS A 1 81 ? -11.647 -7.672 6.236 1.00 95.25 81 LYS A C 1
ATOM 622 O O . LYS A 1 81 ? -10.725 -7.959 5.477 1.00 95.25 81 LYS A O 1
ATOM 627 N N . ILE A 1 82 ? -12.929 -7.919 5.943 1.00 94.44 82 ILE A N 1
ATOM 628 C CA . ILE A 1 82 ? -13.370 -8.637 4.737 1.00 94.44 82 ILE A CA 1
ATOM 629 C C . ILE A 1 82 ? -12.826 -7.989 3.459 1.00 94.44 82 ILE A C 1
ATOM 631 O O . ILE A 1 82 ? -12.230 -8.712 2.665 1.00 94.44 82 ILE A O 1
ATOM 635 N N . PRO A 1 83 ? -12.920 -6.661 3.250 1.00 94.44 83 PRO A N 1
ATOM 636 C CA . PRO A 1 83 ? -12.364 -6.041 2.047 1.00 94.44 83 PRO A CA 1
ATOM 637 C C . PRO A 1 83 ? -10.848 -6.222 1.908 1.00 94.44 83 PRO A C 1
ATOM 639 O O . PRO A 1 83 ? -10.344 -6.311 0.794 1.00 94.44 83 PRO A O 1
ATOM 642 N N . GLY A 1 84 ? -10.120 -6.340 3.024 1.00 93.81 84 GLY A N 1
ATOM 643 C CA . GLY A 1 84 ? -8.701 -6.691 3.001 1.00 93.81 84 GLY A CA 1
ATOM 644 C C . GLY A 1 84 ? -8.467 -8.108 2.474 1.00 93.81 84 GLY A C 1
ATOM 645 O O . GLY A 1 84 ? -7.621 -8.301 1.607 1.00 93.81 84 GLY A O 1
ATOM 646 N N . TYR A 1 85 ? -9.260 -9.085 2.922 1.00 95.38 85 TYR A N 1
ATOM 647 C CA . TYR A 1 85 ? -9.209 -10.452 2.388 1.00 95.38 85 TYR A CA 1
ATOM 648 C C . TYR A 1 85 ? -9.637 -10.535 0.920 1.00 95.38 85 TYR A C 1
ATOM 650 O O . TYR A 1 85 ? -9.040 -11.291 0.160 1.00 95.38 85 TYR A O 1
ATOM 658 N N . VAL A 1 86 ? -10.610 -9.728 0.489 1.00 94.75 86 VAL A N 1
ATOM 659 C CA . VAL A 1 86 ? -10.954 -9.601 -0.937 1.00 94.75 86 VAL A CA 1
ATOM 660 C C . VAL A 1 86 ? -9.744 -9.103 -1.731 1.00 94.75 86 VAL A C 1
ATOM 662 O O . VAL A 1 86 ? -9.431 -9.670 -2.772 1.00 94.75 86 VAL A O 1
ATOM 665 N N . GLY A 1 87 ? -9.010 -8.109 -1.222 1.00 92.50 87 GLY A N 1
ATOM 666 C CA . GLY A 1 87 ? -7.769 -7.647 -1.849 1.00 92.50 87 GLY A CA 1
ATOM 667 C C . GLY A 1 87 ? -6.678 -8.726 -1.923 1.00 92.50 87 GLY A C 1
ATOM 668 O O . GLY A 1 87 ? -5.974 -8.810 -2.925 1.00 92.50 87 GLY A O 1
ATOM 669 N N . VAL A 1 88 ? -6.579 -9.603 -0.917 1.00 95.75 88 VAL A N 1
ATOM 670 C CA . VAL A 1 88 ? -5.680 -10.774 -0.950 1.00 95.75 88 VAL A CA 1
ATOM 671 C C . VAL A 1 88 ? -6.083 -11.743 -2.063 1.00 95.75 88 VAL A C 1
ATOM 673 O O . VAL A 1 88 ? -5.222 -12.205 -2.807 1.00 95.75 88 VAL A O 1
ATOM 676 N N . VAL A 1 89 ? -7.384 -12.013 -2.224 1.00 95.56 89 VAL A N 1
ATOM 677 C CA . VAL A 1 89 ? -7.891 -12.845 -3.328 1.00 95.56 89 VAL A CA 1
ATOM 678 C C . VAL A 1 89 ? -7.561 -12.213 -4.676 1.00 95.56 89 VAL A C 1
ATOM 680 O O . VAL A 1 89 ? -7.085 -12.911 -5.562 1.00 95.56 89 VAL A O 1
ATOM 683 N N . VAL A 1 90 ? -7.735 -10.897 -4.826 1.00 92.38 90 VAL A N 1
ATOM 684 C CA . VAL A 1 90 ? -7.334 -10.183 -6.048 1.00 92.38 90 VAL A CA 1
ATOM 685 C C . VAL A 1 90 ? -5.842 -10.381 -6.327 1.00 92.38 90 VAL A C 1
ATOM 687 O O . VAL A 1 90 ? -5.491 -10.739 -7.446 1.00 92.38 90 VAL A O 1
ATOM 690 N N . GLY A 1 91 ? -4.971 -10.238 -5.323 1.00 91.69 91 GLY A N 1
ATOM 691 C CA . GLY A 1 91 ? -3.537 -10.519 -5.469 1.00 91.69 91 GLY A CA 1
ATOM 692 C C . GLY A 1 91 ? -3.242 -11.958 -5.915 1.00 91.69 91 GLY A C 1
ATOM 693 O O . GLY A 1 91 ? -2.383 -12.171 -6.767 1.00 91.69 91 GLY A O 1
ATOM 694 N N . ALA A 1 92 ? -4.000 -12.939 -5.418 1.00 94.44 92 ALA A N 1
ATOM 695 C CA . ALA A 1 92 ? -3.885 -14.327 -5.865 1.00 94.44 92 ALA A CA 1
ATOM 696 C C . ALA A 1 92 ? -4.351 -14.514 -7.319 1.00 94.44 92 ALA A C 1
ATOM 698 O O . ALA A 1 92 ? -3.740 -15.279 -8.059 1.00 94.44 92 ALA A O 1
ATOM 699 N N . LEU A 1 93 ? -5.386 -13.791 -7.761 1.00 93.62 93 LEU A N 1
ATOM 700 C CA . LEU A 1 93 ? -5.818 -13.818 -9.162 1.00 93.62 93 LEU A CA 1
ATOM 701 C C . LEU A 1 93 ? -4.734 -13.269 -10.102 1.00 93.62 93 LEU A C 1
ATOM 703 O O . LEU A 1 93 ? -4.535 -13.837 -11.171 1.00 93.62 93 LEU A O 1
ATOM 707 N N . PHE A 1 94 ? -4.006 -12.221 -9.700 1.00 88.12 94 PHE A N 1
ATOM 708 C CA . PHE A 1 94 ? -2.873 -11.698 -10.477 1.00 88.12 94 PHE A CA 1
ATOM 709 C C . PHE A 1 94 ? -1.789 -12.760 -10.708 1.00 88.12 94 PHE A C 1
ATOM 711 O O . PHE A 1 94 ? -1.295 -12.885 -11.820 1.00 88.12 94 PHE A O 1
ATOM 718 N N . ILE A 1 95 ? -1.474 -13.550 -9.681 1.00 91.75 95 ILE A N 1
ATOM 719 C CA . ILE A 1 95 ? -0.497 -14.651 -9.741 1.00 91.75 95 ILE A CA 1
ATOM 720 C C . ILE A 1 95 ? -1.000 -15.799 -10.626 1.00 91.75 95 ILE A C 1
ATOM 722 O O . ILE A 1 95 ? -0.245 -16.364 -11.407 1.00 91.75 95 ILE A O 1
ATOM 726 N N . LEU A 1 96 ? -2.278 -16.169 -10.501 1.00 91.06 96 LEU A N 1
ATOM 727 C CA . LEU A 1 96 ? -2.814 -17.367 -11.153 1.00 91.06 96 LEU A CA 1
ATOM 728 C C . LEU A 1 96 ? -3.185 -17.168 -12.627 1.00 91.06 96 LEU A C 1
ATOM 730 O O . LEU A 1 96 ? -3.166 -18.136 -13.383 1.00 91.06 96 LEU A O 1
ATOM 734 N N . PHE A 1 97 ? -3.577 -15.955 -13.026 1.00 91.38 97 PHE A N 1
ATOM 735 C CA . PHE A 1 97 ? -4.178 -15.705 -14.343 1.00 91.38 97 PHE A CA 1
ATOM 736 C C . PHE A 1 97 ? -3.340 -14.820 -15.270 1.00 91.38 97 PHE A C 1
ATOM 738 O O . PHE A 1 97 ? -3.718 -14.662 -16.431 1.00 91.38 97 PHE A O 1
ATOM 745 N N . ILE A 1 98 ? -2.234 -14.239 -14.795 1.00 88.81 98 ILE A N 1
ATOM 746 C CA . ILE A 1 98 ? -1.370 -13.378 -15.609 1.00 88.81 98 ILE A CA 1
ATOM 747 C C . ILE A 1 98 ? 0.047 -13.951 -15.623 1.00 88.81 98 ILE A C 1
ATOM 749 O O . ILE A 1 98 ? 0.765 -13.890 -14.627 1.00 88.81 98 ILE A O 1
ATOM 753 N N . ASP A 1 99 ? 0.444 -14.491 -16.774 1.00 84.81 99 ASP A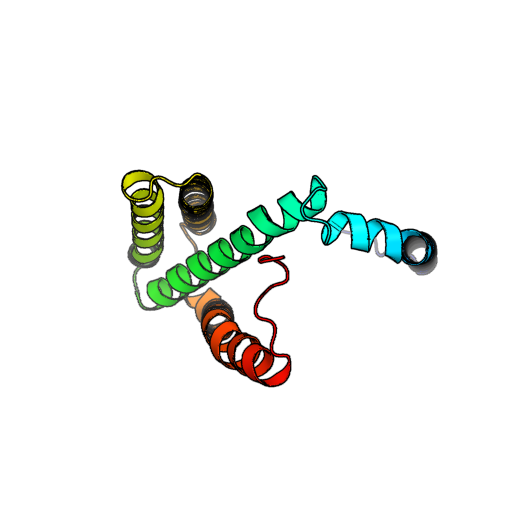 N 1
ATOM 754 C CA . ASP A 1 99 ? 1.770 -15.078 -16.996 1.00 84.81 99 ASP A CA 1
ATOM 755 C C . ASP A 1 99 ? 2.800 -13.994 -17.349 1.00 84.81 99 ASP A C 1
ATOM 757 O O . ASP A 1 99 ? 3.274 -13.876 -18.477 1.00 84.81 99 ASP A O 1
ATOM 761 N N . ASP A 1 100 ? 3.060 -13.117 -16.380 1.00 85.31 100 ASP A N 1
ATOM 762 C CA . ASP A 1 100 ? 4.042 -12.041 -16.477 1.00 85.31 100 ASP A CA 1
ATOM 763 C C . ASP A 1 100 ? 4.660 -11.791 -15.091 1.00 85.31 100 ASP A C 1
ATOM 765 O O . ASP A 1 100 ? 3.958 -11.637 -14.082 1.00 85.31 100 ASP A O 1
ATOM 769 N N . GLU A 1 101 ? 5.994 -11.773 -15.040 1.00 82.38 101 GLU A N 1
ATOM 770 C CA . GLU A 1 101 ? 6.783 -11.670 -13.807 1.00 82.38 101 GLU A CA 1
ATOM 771 C C . GLU A 1 101 ? 6.444 -10.409 -12.996 1.00 82.38 101 GLU A C 1
ATOM 773 O O . GLU A 1 101 ? 6.361 -10.449 -11.762 1.00 82.38 101 GLU A O 1
ATOM 778 N N . LYS A 1 102 ? 6.155 -9.291 -13.671 1.00 81.50 102 LYS A N 1
ATOM 779 C CA . LYS A 1 102 ? 5.784 -8.037 -13.013 1.00 81.50 102 LYS A CA 1
ATOM 780 C C . LYS A 1 102 ? 4.463 -8.180 -12.263 1.00 81.50 102 LYS A C 1
ATOM 782 O O . LYS A 1 102 ? 4.346 -7.728 -11.122 1.00 81.50 102 LYS A O 1
ATOM 787 N N . TYR A 1 103 ? 3.464 -8.806 -12.878 1.00 83.81 103 TYR A N 1
ATOM 788 C CA . TYR A 1 103 ? 2.157 -9.001 -12.248 1.00 83.81 103 TYR A CA 1
ATOM 789 C C . TYR A 1 103 ? 2.206 -10.046 -11.133 1.00 83.81 103 TYR A C 1
ATOM 791 O O . TYR A 1 103 ? 1.532 -9.873 -10.116 1.00 83.81 103 TYR A O 1
ATOM 799 N N . HIS A 1 104 ? 3.072 -11.051 -11.264 1.00 87.06 104 HIS A N 1
ATOM 800 C CA . HIS A 1 104 ? 3.406 -11.972 -10.180 1.00 87.06 104 HIS A CA 1
ATOM 801 C C . HIS A 1 104 ? 3.956 -11.232 -8.953 1.00 87.06 104 HIS A C 1
ATOM 803 O O . HIS A 1 104 ? 3.468 -11.422 -7.835 1.00 87.06 104 HIS A O 1
ATOM 809 N N . ASN A 1 105 ? 4.928 -10.341 -9.165 1.00 85.81 105 ASN A N 1
ATOM 810 C CA . ASN A 1 105 ? 5.540 -9.546 -8.101 1.00 85.81 105 ASN A CA 1
ATOM 811 C C . ASN A 1 105 ? 4.526 -8.604 -7.434 1.00 85.81 105 ASN A C 1
ATOM 813 O O . ASN A 1 105 ? 4.471 -8.526 -6.204 1.00 85.81 105 ASN A O 1
ATOM 817 N N . ILE A 1 106 ? 3.669 -7.942 -8.220 1.00 86.94 106 ILE A N 1
ATOM 818 C CA . ILE A 1 106 ? 2.573 -7.111 -7.697 1.00 86.94 106 ILE A CA 1
ATOM 819 C C . ILE A 1 106 ? 1.582 -7.961 -6.890 1.00 86.94 106 ILE A C 1
ATOM 821 O O . ILE A 1 106 ? 1.176 -7.554 -5.800 1.00 86.94 106 ILE A O 1
ATOM 825 N N . GLY A 1 107 ? 1.214 -9.145 -7.380 1.00 89.44 107 GLY A N 1
ATOM 826 C CA . GLY A 1 107 ? 0.306 -10.059 -6.689 1.00 89.44 107 GLY A CA 1
ATOM 827 C C . GLY A 1 107 ? 0.839 -10.476 -5.317 1.00 89.44 107 GLY A C 1
ATOM 828 O O . GLY A 1 107 ? 0.138 -10.324 -4.313 1.00 89.44 107 GLY A O 1
ATOM 829 N N . TRP A 1 108 ? 2.104 -10.900 -5.239 1.00 91.44 108 TRP A N 1
ATOM 830 C CA . TRP A 1 108 ? 2.750 -11.246 -3.968 1.00 91.44 108 TRP A CA 1
ATOM 831 C C . TRP A 1 108 ? 2.853 -10.050 -3.022 1.00 91.44 108 TRP A C 1
ATOM 833 O O . TRP A 1 108 ? 2.556 -10.171 -1.829 1.00 91.44 108 TRP A O 1
ATOM 843 N N . ALA A 1 109 ? 3.214 -8.884 -3.556 1.00 90.94 109 ALA A N 1
ATOM 844 C CA . ALA A 1 109 ? 3.300 -7.644 -2.800 1.00 90.94 109 ALA A CA 1
ATOM 845 C C . ALA A 1 109 ? 1.944 -7.248 -2.187 1.00 90.94 109 ALA A C 1
ATOM 847 O O . ALA A 1 109 ? 1.880 -6.875 -1.011 1.00 90.94 109 ALA A O 1
ATOM 848 N N . LEU A 1 110 ? 0.848 -7.383 -2.940 1.00 91.81 110 LEU A N 1
ATOM 849 C CA . LEU A 1 110 ? -0.514 -7.140 -2.456 1.00 91.81 110 LEU A CA 1
ATOM 850 C C . LEU A 1 110 ? -0.918 -8.130 -1.361 1.00 91.81 110 LEU A C 1
ATOM 852 O O . LEU A 1 110 ? -1.404 -7.706 -0.313 1.00 91.81 110 LEU A O 1
ATOM 856 N N . ILE A 1 111 ? -0.684 -9.429 -1.571 1.00 95.50 111 ILE A N 1
ATOM 857 C CA . ILE A 1 111 ? -1.013 -10.470 -0.587 1.00 95.50 111 ILE A CA 1
ATOM 858 C C . ILE A 1 111 ? -0.290 -10.198 0.731 1.00 95.50 111 ILE A C 1
ATOM 860 O O . ILE A 1 111 ? -0.929 -10.098 1.781 1.00 95.50 111 ILE A O 1
ATOM 864 N N . PHE A 1 112 ? 1.036 -10.054 0.683 1.00 94.94 112 PHE A N 1
ATOM 865 C CA . PHE A 1 112 ? 1.844 -9.918 1.889 1.00 94.94 112 PHE A CA 1
ATOM 866 C C . PHE A 1 112 ? 1.501 -8.638 2.655 1.00 94.94 112 PHE A C 1
ATOM 868 O O . PHE A 1 112 ? 1.281 -8.674 3.867 1.00 94.94 112 PHE A O 1
ATOM 875 N N . SER A 1 113 ? 1.390 -7.511 1.949 1.00 94.25 113 SER A N 1
ATOM 876 C CA . SER A 1 113 ? 1.092 -6.219 2.570 1.00 94.25 113 SER A CA 1
ATOM 877 C C . SER A 1 113 ? -0.306 -6.159 3.191 1.00 94.25 113 SER A C 1
ATOM 879 O O . SER A 1 113 ? -0.448 -5.659 4.310 1.00 94.25 113 SER A O 1
ATOM 881 N N . LEU A 1 114 ? -1.333 -6.702 2.529 1.00 95.62 114 LEU A N 1
ATOM 882 C CA . LEU A 1 114 ? -2.695 -6.727 3.064 1.00 95.62 114 LEU A CA 1
ATOM 883 C C . LEU A 1 114 ? -2.821 -7.675 4.255 1.00 95.62 114 LEU A C 1
ATOM 885 O O . LEU A 1 114 ? -3.432 -7.299 5.256 1.00 95.62 114 LEU A O 1
ATOM 889 N N . LEU A 1 115 ? -2.213 -8.864 4.198 1.00 96.94 115 LEU A N 1
ATOM 890 C CA . LEU A 1 115 ? -2.196 -9.787 5.336 1.00 96.94 115 LEU A CA 1
ATOM 891 C C . LEU A 1 115 ? -1.481 -9.170 6.540 1.00 96.94 115 LEU A C 1
ATOM 893 O O . LEU A 1 115 ? -2.014 -9.203 7.652 1.00 96.94 115 LEU A O 1
ATOM 897 N N . LEU A 1 116 ? -0.323 -8.544 6.316 1.00 96.62 116 LEU A N 1
ATOM 898 C CA . LEU A 1 116 ? 0.417 -7.839 7.358 1.00 96.62 116 LEU A CA 1
ATOM 899 C C . LEU A 1 116 ? -0.414 -6.691 7.950 1.00 96.62 116 LEU A C 1
ATOM 901 O O . LEU A 1 116 ? -0.516 -6.562 9.172 1.00 96.62 116 LEU A O 1
ATOM 905 N N . TYR A 1 117 ? -1.060 -5.886 7.103 1.00 95.50 117 TYR A N 1
ATOM 906 C CA . TYR A 1 117 ? -1.922 -4.790 7.541 1.00 95.50 117 TYR A CA 1
ATOM 907 C C . TYR A 1 117 ? -3.108 -5.289 8.378 1.00 95.50 117 TYR A C 1
ATOM 909 O O . TYR A 1 117 ? -3.380 -4.743 9.453 1.00 95.50 117 TYR A O 1
ATOM 917 N N . ILE A 1 118 ? -3.793 -6.347 7.934 1.00 95.75 118 ILE A N 1
ATOM 918 C CA . ILE A 1 118 ? -4.902 -6.973 8.669 1.00 95.75 118 ILE A CA 1
ATOM 919 C C . ILE A 1 118 ? -4.416 -7.501 10.021 1.00 95.75 118 ILE A C 1
ATOM 921 O O . ILE A 1 118 ? -5.074 -7.245 11.029 1.00 95.75 118 ILE A O 1
ATOM 925 N N . ALA A 1 119 ? -3.261 -8.172 10.066 1.00 95.94 119 ALA A N 1
ATOM 926 C CA . ALA A 1 119 ? -2.687 -8.704 11.299 1.00 95.94 119 ALA A CA 1
ATOM 927 C C . ALA A 1 119 ? -2.364 -7.588 12.310 1.00 95.94 119 ALA A C 1
ATOM 929 O O . ALA A 1 119 ? -2.810 -7.637 13.457 1.00 95.94 119 ALA A O 1
ATOM 930 N N . ILE A 1 120 ? -1.675 -6.525 11.877 1.00 95.81 120 ILE A N 1
ATOM 931 C CA . ILE A 1 120 ? -1.320 -5.374 12.731 1.00 95.81 120 ILE A CA 1
ATOM 932 C C . ILE A 1 120 ? -2.569 -4.624 13.221 1.00 95.81 120 ILE A C 1
ATOM 934 O O . ILE A 1 120 ? -2.585 -4.040 14.311 1.00 95.81 120 ILE A O 1
ATOM 938 N N . THR A 1 121 ? -3.630 -4.603 12.414 1.00 93.88 121 THR A N 1
ATOM 939 C CA . THR A 1 121 ? -4.858 -3.858 12.706 1.00 93.88 121 THR A CA 1
ATOM 940 C C . THR A 1 121 ? -6.019 -4.743 13.151 1.00 93.88 121 THR A C 1
ATOM 942 O O . THR A 1 121 ? -7.153 -4.265 13.174 1.00 93.88 121 THR A O 1
ATOM 945 N N . TRP A 1 122 ? -5.767 -5.991 13.555 1.00 92.56 122 TRP A N 1
ATOM 946 C CA . TRP A 1 122 ? -6.810 -6.982 13.849 1.00 92.56 122 TRP A CA 1
ATOM 947 C C . TRP A 1 122 ? -7.857 -6.475 14.849 1.00 92.56 122 TRP A C 1
ATOM 949 O O . TRP A 1 122 ? -9.055 -6.496 14.574 1.00 92.56 122 TRP A O 1
ATOM 959 N N . ASN A 1 123 ? -7.388 -5.899 15.958 1.00 93.19 123 ASN A N 1
ATOM 960 C CA . ASN A 1 123 ? -8.229 -5.356 17.031 1.00 93.19 123 ASN A CA 1
ATOM 961 C C . ASN A 1 123 ? -8.494 -3.846 16.902 1.00 93.19 123 ASN A C 1
ATOM 963 O O . ASN A 1 123 ? -9.011 -3.225 17.829 1.00 93.19 123 ASN A O 1
ATOM 967 N N . LYS A 1 124 ? -8.104 -3.223 15.783 1.00 92.94 124 LYS A N 1
ATOM 968 C CA . LYS A 1 124 ? -8.269 -1.781 15.563 1.00 92.94 124 LYS A CA 1
ATOM 969 C C . LYS A 1 124 ? -9.493 -1.504 14.697 1.00 92.94 124 LYS A C 1
ATOM 971 O O . LYS A 1 124 ? -9.722 -2.191 13.700 1.00 92.94 124 LYS A O 1
ATOM 976 N N . ASP A 1 125 ? -10.232 -0.460 15.062 1.00 93.31 125 ASP A N 1
ATOM 977 C CA . ASP A 1 125 ? -11.365 0.037 14.283 1.00 93.31 125 ASP A CA 1
ATOM 978 C C . ASP A 1 125 ? -10.872 0.810 13.054 1.00 93.31 125 ASP A C 1
ATOM 980 O O . ASP A 1 125 ? -10.226 1.857 13.170 1.00 93.31 125 ASP A O 1
ATOM 984 N N . TRP A 1 126 ? -11.187 0.290 11.870 1.00 93.75 126 TRP A N 1
ATOM 985 C CA . TRP A 1 126 ? -10.819 0.884 10.589 1.00 93.75 126 TRP A CA 1
ATOM 986 C C . TRP A 1 126 ? -11.557 2.195 10.306 1.00 93.75 126 TRP A C 1
ATOM 988 O O . TRP A 1 126 ? -11.065 3.011 9.527 1.00 93.75 126 TRP A O 1
ATOM 998 N N . LYS A 1 127 ? -12.659 2.487 11.012 1.00 93.12 127 LYS A N 1
ATOM 999 C CA . LYS A 1 127 ? -13.350 3.786 10.931 1.00 93.12 127 LYS A CA 1
ATOM 1000 C C . LYS A 1 127 ? -12.458 4.960 11.303 1.00 93.12 127 LYS A C 1
ATOM 1002 O O . LYS A 1 127 ? -12.585 6.027 10.708 1.00 93.12 127 LYS A O 1
ATOM 1007 N N . ARG A 1 128 ? -11.511 4.760 12.225 1.00 93.06 128 ARG A N 1
ATOM 1008 C CA . ARG A 1 128 ? -10.543 5.799 12.617 1.00 93.06 128 ARG A CA 1
ATOM 1009 C C . ARG A 1 128 ? -9.624 6.209 11.466 1.00 93.06 128 ARG A C 1
ATOM 1011 O O . ARG A 1 128 ? -9.130 7.330 11.453 1.00 93.06 128 ARG A O 1
ATOM 1018 N N . TYR A 1 129 ? -9.421 5.324 10.493 1.00 92.44 129 TYR A N 1
ATOM 1019 C CA . TYR A 1 129 ? -8.555 5.551 9.339 1.00 92.44 129 TYR A CA 1
ATOM 1020 C C . TYR A 1 129 ? -9.330 5.973 8.084 1.00 92.44 129 TYR A C 1
ATOM 1022 O O . TYR A 1 129 ? -8.724 6.163 7.029 1.00 92.44 129 TYR A O 1
ATOM 1030 N N . ARG A 1 130 ? -10.657 6.153 8.172 1.00 91.00 130 ARG A N 1
ATOM 1031 C CA . ARG A 1 130 ? -11.526 6.451 7.022 1.00 91.00 130 ARG A CA 1
ATOM 1032 C C . ARG A 1 130 ? -11.126 7.722 6.275 1.00 91.00 130 ARG A C 1
ATOM 1034 O O . ARG A 1 130 ? -11.087 7.716 5.053 1.00 91.00 130 ARG A O 1
ATOM 1041 N N . ASN A 1 131 ? -10.799 8.797 6.990 1.00 91.19 131 ASN A N 1
ATOM 1042 C CA . ASN A 1 131 ? -10.452 10.067 6.343 1.00 91.19 131 ASN A CA 1
ATOM 1043 C C . ASN A 1 131 ? -9.136 9.957 5.564 1.00 91.19 131 ASN A C 1
ATOM 1045 O O . ASN A 1 131 ? -9.077 10.345 4.403 1.00 91.19 131 ASN A O 1
ATOM 1049 N N . ILE A 1 132 ? -8.102 9.368 6.174 1.00 90.69 132 ILE A N 1
ATOM 1050 C CA . ILE A 1 132 ? -6.790 9.197 5.532 1.00 90.69 132 ILE A CA 1
ATOM 1051 C C . ILE A 1 132 ? -6.905 8.242 4.338 1.00 90.69 132 ILE A C 1
ATOM 1053 O O . ILE A 1 132 ? -6.437 8.560 3.249 1.00 90.69 132 ILE A O 1
ATOM 1057 N N . SER A 1 133 ? -7.576 7.101 4.516 1.00 91.12 133 SER A N 1
ATOM 1058 C CA . SER A 1 133 ? -7.811 6.146 3.424 1.00 91.12 133 SER A CA 1
ATOM 1059 C C . SER A 1 133 ? -8.644 6.743 2.288 1.00 91.12 133 SER A C 1
ATOM 1061 O O . SER A 1 133 ? -8.332 6.507 1.126 1.00 91.12 133 SER A O 1
ATOM 1063 N N . GLY A 1 134 ? -9.641 7.574 2.602 1.00 89.81 134 GLY A N 1
ATOM 1064 C CA . GLY A 1 134 ? -10.424 8.316 1.617 1.00 89.81 134 GLY A CA 1
ATOM 1065 C C . GLY A 1 134 ? -9.576 9.283 0.794 1.00 89.81 134 GLY A C 1
ATOM 1066 O O . GLY A 1 134 ? -9.678 9.281 -0.428 1.00 89.81 134 GLY A O 1
ATOM 1067 N N . VAL A 1 135 ? -8.695 10.056 1.439 1.00 90.06 135 VAL A N 1
ATOM 1068 C CA . VAL A 1 135 ? -7.770 10.965 0.741 1.00 90.06 135 VAL A CA 1
ATOM 1069 C C . VAL A 1 135 ? -6.820 10.186 -0.168 1.00 90.06 135 VAL A C 1
ATOM 1071 O O . VAL A 1 135 ? -6.667 10.552 -1.328 1.00 90.06 135 VAL A O 1
ATOM 1074 N N . ILE A 1 136 ? -6.227 9.089 0.314 1.00 88.25 136 ILE A N 1
ATOM 1075 C CA . ILE A 1 136 ? -5.310 8.268 -0.494 1.00 88.25 136 ILE A CA 1
ATOM 1076 C C . ILE A 1 136 ? -6.042 7.643 -1.687 1.00 88.25 136 ILE A C 1
ATOM 1078 O O . ILE A 1 136 ? -5.550 7.725 -2.809 1.00 88.25 136 ILE A O 1
ATOM 1082 N N . ALA A 1 137 ? -7.228 7.065 -1.477 1.00 87.81 137 ALA A N 1
ATOM 1083 C CA . ALA A 1 137 ? -8.026 6.477 -2.553 1.00 87.81 137 ALA A CA 1
ATOM 1084 C C . ALA A 1 137 ? -8.463 7.528 -3.589 1.00 87.81 137 ALA A C 1
ATOM 1086 O O . ALA A 1 137 ? -8.438 7.270 -4.789 1.00 87.81 137 ALA A O 1
ATOM 1087 N N . LEU A 1 138 ? -8.816 8.732 -3.140 1.00 86.75 138 LEU A N 1
ATOM 1088 C CA . LEU A 1 138 ? -9.171 9.841 -4.019 1.00 86.75 138 LEU A CA 1
ATOM 1089 C C . LEU A 1 138 ? -7.958 10.333 -4.819 1.00 86.75 138 LEU A C 1
ATOM 1091 O O . LEU A 1 138 ? -8.059 10.489 -6.033 1.00 86.75 138 LEU A O 1
ATOM 1095 N N . LEU A 1 139 ? -6.794 10.495 -4.184 1.00 82.06 139 LEU A N 1
ATOM 1096 C CA . LEU A 1 139 ? -5.544 10.832 -4.874 1.00 82.06 139 LEU A CA 1
ATOM 1097 C C . LEU A 1 139 ? -5.147 9.759 -5.893 1.00 82.06 139 LEU A C 1
ATOM 1099 O O . LEU A 1 139 ? -4.682 10.100 -6.976 1.00 82.06 139 LEU A O 1
ATOM 1103 N N . ALA A 1 140 ? -5.385 8.483 -5.591 1.00 81.06 140 ALA A N 1
ATOM 1104 C CA . ALA A 1 140 ? -5.122 7.375 -6.505 1.00 81.06 140 ALA A CA 1
ATOM 1105 C C . ALA A 1 140 ? -5.919 7.465 -7.814 1.00 81.06 140 ALA A C 1
ATOM 1107 O O . ALA A 1 140 ? -5.439 7.016 -8.850 1.00 81.06 140 ALA A O 1
ATOM 1108 N N . VAL A 1 141 ? -7.120 8.046 -7.775 1.00 75.75 141 VAL A N 1
ATOM 1109 C CA . VAL A 1 141 ? -7.993 8.233 -8.945 1.00 75.75 141 VAL A CA 1
ATOM 1110 C C . VAL A 1 141 ? -7.721 9.573 -9.628 1.00 75.75 141 VAL A C 1
ATOM 1112 O O . VAL A 1 141 ? -7.616 9.645 -10.853 1.00 75.75 141 VAL A O 1
ATOM 1115 N N . ILE A 1 142 ? -7.561 10.639 -8.844 1.00 73.75 142 ILE A N 1
ATOM 1116 C CA . ILE A 1 142 ? -7.331 11.990 -9.358 1.00 73.75 142 ILE A CA 1
ATOM 1117 C C . ILE A 1 142 ? -5.962 12.110 -10.026 1.00 73.75 142 ILE A C 1
ATOM 1119 O O . ILE A 1 142 ? -5.856 12.763 -11.059 1.00 73.75 142 ILE A O 1
ATOM 1123 N N . ASN A 1 143 ? -4.917 11.484 -9.482 1.00 71.56 143 ASN A N 1
ATOM 1124 C CA . ASN A 1 143 ? -3.562 11.625 -10.013 1.00 71.56 143 ASN A CA 1
ATOM 1125 C C . ASN A 1 143 ? -3.435 11.094 -11.465 1.00 71.56 143 ASN A C 1
ATOM 1127 O O . ASN A 1 143 ? -2.969 11.835 -12.333 1.00 71.56 143 ASN A O 1
ATOM 1131 N N . PRO A 1 144 ? -3.937 9.892 -11.815 1.00 66.06 144 PRO A N 1
ATOM 1132 C CA . PRO A 1 144 ? -4.002 9.458 -13.210 1.00 66.06 144 PRO A CA 1
ATOM 1133 C C . PRO A 1 144 ? -4.913 10.325 -14.092 1.00 66.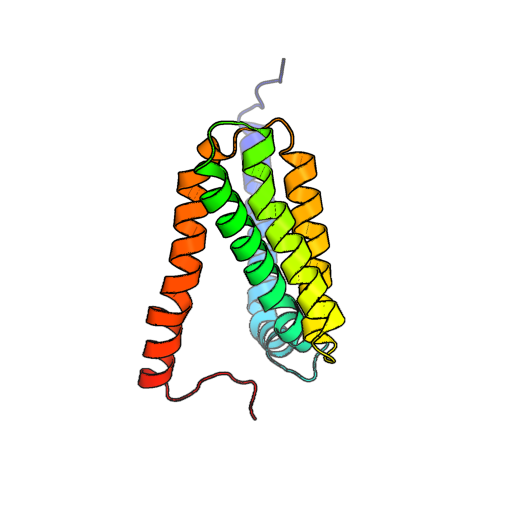06 144 PRO A C 1
ATOM 1135 O O . PRO A 1 144 ? -4.580 10.573 -15.248 1.00 66.06 144 PRO A O 1
ATOM 1138 N N . LEU A 1 145 ? -6.061 10.780 -13.578 1.00 64.69 145 LEU A N 1
ATOM 1139 C CA . LEU A 1 145 ? -7.046 11.523 -14.374 1.00 64.69 145 LEU A CA 1
ATOM 1140 C C . LEU A 1 145 ? -6.608 12.960 -14.676 1.00 64.69 145 LEU A C 1
ATOM 1142 O O . LEU A 1 145 ? -6.679 13.389 -15.821 1.00 64.69 145 LEU A O 1
ATOM 1146 N N . LEU A 1 146 ? -6.154 13.704 -13.669 1.00 64.00 146 LEU A N 1
ATOM 1147 C CA . LEU A 1 146 ? -5.771 15.105 -13.825 1.00 64.00 146 LEU A CA 1
ATOM 1148 C C . LEU A 1 146 ? -4.307 15.252 -14.203 1.00 64.00 146 LEU A C 1
ATOM 1150 O O . LEU A 1 146 ? -3.990 16.011 -15.106 1.00 64.00 146 LEU A O 1
ATOM 1154 N N . PHE A 1 147 ? -3.396 14.541 -13.543 1.00 59.28 147 PHE A N 1
ATOM 1155 C CA . PHE A 1 147 ? -1.977 14.753 -13.801 1.00 59.28 147 PHE A CA 1
ATOM 1156 C C . PHE A 1 147 ? -1.541 14.007 -15.049 1.00 59.28 147 PHE A C 1
ATOM 1158 O O . PHE A 1 147 ? -1.051 14.632 -15.984 1.00 59.28 147 PHE A O 1
ATOM 1165 N N . VAL A 1 148 ? -1.771 12.694 -15.116 1.00 59.84 148 VAL A N 1
ATOM 1166 C CA . VAL A 1 148 ? -1.241 11.878 -16.217 1.00 59.84 148 VAL A CA 1
ATOM 1167 C C . VAL A 1 148 ? -1.930 12.196 -17.545 1.00 59.84 148 VAL A C 1
ATOM 1169 O O . VAL A 1 148 ? -1.241 12.329 -18.548 1.00 59.84 148 VAL A O 1
ATOM 1172 N N . GLN A 1 149 ? -3.254 12.359 -17.606 1.00 58.56 149 GLN A N 1
ATOM 1173 C CA . GLN A 1 149 ? -3.911 12.645 -18.894 1.00 58.56 149 GLN A CA 1
ATOM 1174 C C . GLN A 1 149 ? -3.647 14.067 -19.401 1.00 58.56 149 GLN A C 1
ATOM 1176 O O . GLN A 1 149 ? -3.389 14.242 -20.590 1.00 58.56 149 GLN A O 1
ATOM 1181 N N . ILE A 1 150 ? -3.643 15.073 -18.521 1.00 61.66 150 ILE A N 1
ATOM 1182 C CA . ILE A 1 150 ? -3.406 16.461 -18.939 1.00 61.66 150 ILE A CA 1
ATOM 1183 C C . ILE A 1 150 ? -1.935 16.658 -19.326 1.00 61.66 150 ILE A C 1
ATOM 1185 O O . ILE A 1 150 ? -1.661 17.236 -20.375 1.00 61.66 150 ILE A O 1
ATOM 1189 N N . THR A 1 151 ? -0.977 16.120 -18.558 1.00 55.75 151 THR A N 1
ATOM 1190 C CA . THR A 1 151 ? 0.447 16.185 -18.950 1.00 55.75 151 THR A CA 1
ATOM 1191 C C . THR A 1 151 ? 0.741 15.391 -20.219 1.00 55.75 151 THR A C 1
ATOM 1193 O O . THR A 1 151 ? 1.539 15.849 -21.030 1.00 55.75 151 THR A O 1
ATOM 1196 N N . LYS A 1 152 ? 0.057 14.267 -20.472 1.00 56.00 152 LYS A N 1
ATOM 1197 C CA . LYS A 1 152 ? 0.145 13.562 -21.764 1.00 56.00 152 LYS A CA 1
ATOM 1198 C C . LYS A 1 152 ? -0.265 14.442 -22.942 1.00 56.00 152 LYS A C 1
ATOM 1200 O O . LYS A 1 152 ? 0.406 14.415 -23.969 1.00 56.00 152 LYS A O 1
ATOM 1205 N N . ILE A 1 153 ? -1.345 15.209 -22.792 1.00 60.91 153 ILE A N 1
ATOM 1206 C CA . ILE A 1 153 ? -1.844 16.114 -23.835 1.00 60.91 153 ILE A CA 1
ATOM 1207 C C . ILE A 1 153 ? -0.902 17.314 -24.011 1.00 60.91 153 ILE A C 1
ATOM 1209 O O . ILE A 1 153 ? -0.610 17.695 -25.139 1.00 60.91 153 ILE A O 1
ATOM 1213 N N . LEU A 1 154 ? -0.402 17.892 -22.913 1.00 56.50 154 LEU A N 1
ATOM 1214 C CA . LEU A 1 154 ? 0.420 19.107 -22.944 1.00 56.50 154 LEU A CA 1
ATOM 1215 C C . LEU A 1 154 ? 1.892 18.861 -23.307 1.00 56.50 154 LEU A C 1
ATOM 1217 O O . LEU A 1 154 ? 2.494 19.684 -23.990 1.00 56.50 154 LEU A O 1
ATOM 1221 N N . CYS A 1 155 ? 2.485 17.753 -22.863 1.00 57.25 155 CYS A N 1
ATOM 1222 C CA . CYS A 1 155 ? 3.904 17.448 -23.077 1.00 57.25 155 CYS A CA 1
ATOM 1223 C C . CYS A 1 155 ? 4.151 16.404 -24.176 1.00 57.25 155 CYS A C 1
ATOM 1225 O O . CYS A 1 155 ? 5.307 16.083 -24.445 1.00 57.25 155 CYS A O 1
ATOM 1227 N N . GLY A 1 156 ? 3.104 15.844 -24.796 1.00 51.38 156 GLY A N 1
ATOM 1228 C CA . GLY A 1 156 ? 3.197 14.922 -25.940 1.00 51.38 156 GLY A CA 1
ATOM 1229 C C . GLY A 1 156 ? 3.934 13.595 -25.687 1.00 51.38 156 GLY A C 1
ATOM 1230 O O . GLY A 1 156 ? 4.011 12.762 -26.587 1.00 51.38 156 GLY A O 1
ATOM 1231 N N . ARG A 1 157 ? 4.478 13.365 -24.484 1.00 50.50 157 ARG A N 1
ATOM 1232 C CA . ARG A 1 157 ? 5.247 12.171 -24.106 1.00 50.50 157 ARG A CA 1
ATOM 1233 C C . ARG A 1 157 ? 4.636 11.498 -22.884 1.00 50.50 157 ARG A C 1
ATOM 1235 O O . ARG A 1 157 ? 4.387 12.121 -21.859 1.00 50.50 157 ARG A O 1
ATOM 1242 N N . VAL A 1 158 ? 4.387 10.199 -23.027 1.00 52.16 158 VAL A N 1
ATOM 1243 C CA . VAL A 1 158 ? 3.567 9.382 -22.117 1.00 52.16 158 VAL A CA 1
ATOM 1244 C C . VAL A 1 158 ? 4.394 8.632 -21.068 1.00 52.16 158 VAL A C 1
ATOM 1246 O O . VAL A 1 158 ? 3.850 8.285 -20.027 1.00 52.16 158 VAL A O 1
ATOM 1249 N N . ARG A 1 159 ? 5.676 8.374 -21.323 1.00 45.41 159 ARG A N 1
ATOM 1250 C CA . ARG A 1 159 ? 6.661 7.705 -20.454 1.00 45.41 159 ARG A CA 1
ATOM 1251 C C . ARG A 1 159 ? 7.974 7.698 -21.243 1.00 45.41 159 ARG A C 1
ATOM 1253 O O . ARG A 1 159 ? 7.922 7.504 -22.453 1.00 45.41 159 ARG A O 1
ATOM 1260 N N . PHE A 1 160 ? 9.120 7.851 -20.586 1.00 41.19 160 PHE A N 1
ATOM 1261 C CA . PHE A 1 160 ? 10.435 7.616 -21.210 1.00 41.19 160 PHE A CA 1
ATOM 1262 C C . PHE A 1 160 ? 10.688 6.130 -21.560 1.00 41.19 160 PHE A C 1
ATOM 1264 O O . PHE A 1 160 ? 11.724 5.824 -22.117 1.00 41.19 160 PHE A O 1
ATOM 1271 N N . ARG A 1 161 ? 9.714 5.241 -21.307 1.00 41.38 161 ARG A N 1
ATOM 1272 C CA . ARG A 1 161 ? 9.797 3.773 -21.424 1.00 41.38 161 ARG A CA 1
ATOM 1273 C C . ARG A 1 161 ? 9.690 3.191 -22.842 1.00 41.38 161 ARG A C 1
ATOM 1275 O O . ARG A 1 161 ? 9.727 1.983 -23.009 1.00 41.38 161 ARG A O 1
ATOM 1282 N N . ASN A 1 162 ? 9.448 4.021 -23.856 1.00 33.75 162 ASN A N 1
ATOM 1283 C CA . ASN A 1 162 ? 9.360 3.572 -25.253 1.00 33.75 162 ASN A CA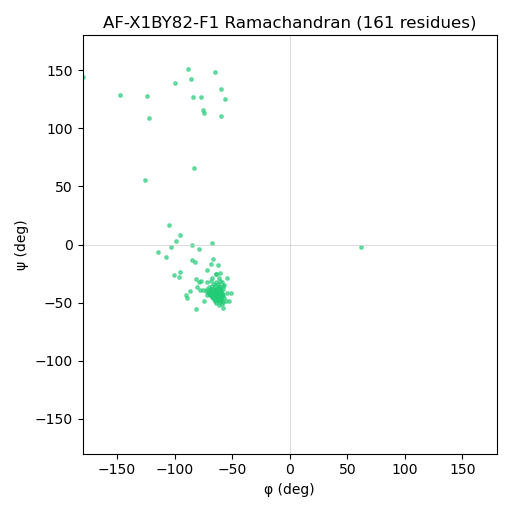 1
ATOM 1284 C C . ASN A 1 162 ? 10.337 4.382 -26.118 1.00 33.75 162 ASN A C 1
ATOM 1286 O O . ASN A 1 162 ? 9.920 5.054 -27.068 1.00 33.75 162 ASN A O 1
ATOM 1290 N N . LEU A 1 163 ? 11.611 4.366 -25.739 1.00 35.53 163 LEU A N 1
ATOM 1291 C CA . LEU A 1 163 ? 12.727 4.694 -26.621 1.00 35.53 163 LEU A CA 1
ATOM 1292 C C . LEU A 1 163 ? 13.556 3.431 -26.832 1.00 35.53 163 LEU A C 1
ATOM 1294 O O . LEU A 1 163 ? 13.802 2.739 -25.825 1.00 35.53 163 LEU A O 1
#

Solvent-accessible surface area (backbone atoms only — not comparable to full-atom values): 8726 Å² total; per-residue (Å²): 136,81,78,80,76,53,73,67,57,55,52,53,52,52,49,50,52,50,52,54,52,50,53,49,51,52,52,47,63,72,38,41,65,61,50,47,46,39,48,67,34,71,89,33,75,50,9,39,44,46,68,68,51,54,55,46,61,53,54,39,53,40,51,51,16,46,17,36,35,61,11,31,74,46,88,51,60,74,62,23,48,48,42,34,54,51,46,29,52,53,15,49,47,33,48,76,75,40,101,44,72,68,46,31,51,48,10,52,48,32,30,54,52,36,53,51,50,47,63,79,38,56,94,47,65,42,55,82,45,29,66,62,18,44,52,48,40,48,48,64,53,45,45,54,60,58,49,51,50,48,44,30,69,76,64,74,58,85,62,89,85,82,118

Foldseek 3Di:
DDDDDDPVVVVVVVVVVVVVVVVVVVVCVVCVVVVCCQCCPCVHPNVVCCVLVVCLVLLQLLQLLVLLQVLLVDPDLQSSLVSLVVQLVVLVCLCPPDPDPSSVVSSVSSNVSSVVVCVVCVVPRSNVCNVVSVVSNVCSVCCCVPPQVVCCVVVVDNDPPPD

Organism: NCBI:txid412755

Secondary structure (DSSP, 8-state):
------HHHHHHHHHHHHHHHHHHHHHHHHHHHHHHHHHH-TTSHHHHHHHHHSHHHHHHHHHHHHHHHHHTT-SSTTGGGHHHHHHHHHHHHHHHH---HHHHHHHHHHHHHHHHHHHHTTTS-GGGGHHHHHHHHHHHHHIIIIIIHHHHHHHS-S-TT--

Sequence (163 aa):
MSKIKTWLEIKKLALIALIEWSILAIIFGISDLVISIAIVDETSIWGNFGADYGETPGYILIAIALATLLGSLFTNLKMQKIPGYVGVVVGALFILFIDDEKYHNIGWALIFSLLLYIAITWNKDWKRYRNISGVIALLAVINPLLFVQITKILCGRVRFRNL